Protein AF-A0A812VKZ0-F1 (afdb_monomer_lite)

Secondary structure (DSSP, 8-state):
--TTSSS---EEEEEE-SSEEEEEEEEEESSSHHHHHHHHHHHHHHHHH-S-SSHHHHHHHHHHHHHHHHHTT-S-EEEEEEEEEEPPSSS-------SS------EEEEEEEEE--

Organism: Symbiodinium pilosum (NCBI:txid2952)

Radius of gyration: 16.41 Å; chains: 1; bounding box: 49×23×42 Å

Structure (mmCIF, N/CA/C/O backbone):
data_AF-A0A812VKZ0-F1
#
_entry.id   AF-A0A812VKZ0-F1
#
loop_
_atom_site.group_PDB
_atom_site.id
_atom_site.type_symbol
_atom_site.label_atom_id
_atom_site.label_alt_id
_atom_site.label_comp_id
_atom_site.label_asym_id
_atom_site.label_entity_id
_atom_site.label_seq_id
_atom_site.pdbx_PDB_ins_code
_atom_site.Cartn_x
_atom_site.Cartn_y
_atom_site.Cartn_z
_atom_site.occupancy
_atom_site.B_iso_or_equiv
_atom_site.auth_seq_id
_atom_site.auth_comp_id
_atom_site.auth_asym_id
_atom_site.auth_atom_id
_atom_site.pdbx_PDB_model_num
ATOM 1 N N . MET A 1 1 ? -7.364 1.593 -15.208 1.00 87.31 1 MET A N 1
ATOM 2 C CA . MET A 1 1 ? -7.616 1.550 -16.670 1.00 87.31 1 MET A CA 1
ATOM 3 C C . MET A 1 1 ? -6.330 1.991 -17.337 1.00 87.31 1 MET A C 1
ATOM 5 O O . MET A 1 1 ? -5.811 3.009 -16.920 1.00 87.31 1 MET A O 1
ATOM 9 N N . GLN A 1 2 ? -5.836 1.266 -18.341 1.00 93.75 2 GLN A N 1
ATOM 10 C CA . GLN A 1 2 ? -4.491 1.484 -18.897 1.00 93.75 2 GLN A CA 1
ATOM 11 C C . GLN A 1 2 ? -4.353 2.718 -19.807 1.00 93.75 2 GLN A C 1
ATOM 13 O O . GLN A 1 2 ? -3.286 3.320 -19.908 1.00 93.75 2 GLN A O 1
ATOM 18 N N . GLY A 1 3 ? -5.428 3.116 -20.490 1.00 94.56 3 GLY A N 1
ATOM 19 C CA . GLY A 1 3 ? -5.370 4.228 -21.438 1.00 94.56 3 GLY A CA 1
ATOM 20 C C . GLY A 1 3 ? -4.420 3.949 -22.612 1.00 94.56 3 GLY A C 1
ATOM 21 O O . GLY A 1 3 ? -4.436 2.861 -23.176 1.00 94.56 3 GLY A O 1
ATOM 22 N N . HIS A 1 4 ? -3.617 4.948 -22.991 1.00 94.94 4 HIS A N 1
ATOM 23 C CA . HIS A 1 4 ? -2.739 4.907 -24.173 1.00 94.94 4 HIS A CA 1
ATOM 24 C C . HIS A 1 4 ? -1.333 4.346 -23.889 1.00 94.94 4 HIS A C 1
ATOM 26 O O . HIS A 1 4 ? -0.520 4.244 -24.807 1.00 94.94 4 HIS A O 1
ATOM 32 N N . ARG A 1 5 ? -1.009 4.034 -22.626 1.00 94.56 5 ARG A N 1
ATOM 33 C CA . ARG A 1 5 ? 0.302 3.484 -22.257 1.00 94.56 5 ARG A CA 1
ATOM 34 C C . ARG A 1 5 ? 0.410 2.021 -22.709 1.00 94.56 5 ARG A C 1
ATOM 36 O O . ARG A 1 5 ? -0.591 1.307 -22.679 1.00 94.56 5 ARG A O 1
ATOM 43 N N . PRO A 1 6 ? 1.604 1.541 -23.097 1.00 95.00 6 PRO A N 1
ATOM 44 C CA . PRO A 1 6 ? 1.795 0.149 -23.512 1.00 95.00 6 PRO A CA 1
ATOM 45 C C . PRO A 1 6 ? 1.641 -0.851 -22.355 1.00 95.00 6 PRO A C 1
ATOM 47 O O . PRO A 1 6 ? 1.333 -2.016 -22.600 1.00 95.00 6 PRO A O 1
ATOM 50 N N . THR A 1 7 ? 1.801 -0.395 -21.110 1.00 96.81 7 THR A N 1
ATOM 51 C CA . THR A 1 7 ? 1.667 -1.177 -19.874 1.00 96.81 7 THR A CA 1
ATOM 52 C C . THR A 1 7 ? 0.789 -0.439 -18.856 1.00 96.81 7 THR A C 1
ATOM 54 O O . THR A 1 7 ? 0.666 0.785 -18.907 1.00 96.81 7 THR A O 1
ATOM 57 N N . MET A 1 8 ? 0.140 -1.191 -17.961 1.00 97.00 8 MET A N 1
ATOM 58 C CA . MET A 1 8 ? -0.590 -0.671 -16.798 1.00 97.00 8 MET A CA 1
ATOM 59 C C . MET A 1 8 ? 0.324 -0.807 -15.578 1.00 97.00 8 MET A C 1
ATOM 61 O O . MET A 1 8 ? 0.508 -1.923 -15.097 1.00 97.00 8 MET A O 1
ATOM 65 N N . GLU A 1 9 ? 0.903 0.300 -15.118 1.00 97.44 9 GLU A N 1
ATOM 66 C CA . GLU A 1 9 ? 1.834 0.312 -13.978 1.00 97.44 9 GLU A CA 1
ATOM 67 C C . GLU A 1 9 ? 1.143 0.713 -12.666 1.00 97.44 9 GLU A C 1
ATOM 69 O O . GLU A 1 9 ? 1.680 0.435 -11.597 1.00 97.44 9 GLU A O 1
ATOM 74 N N . ASP A 1 10 ? -0.065 1.291 -12.707 1.00 97.50 10 ASP A N 1
ATOM 75 C CA . ASP A 1 10 ? -0.794 1.636 -11.487 1.00 97.50 10 ASP A CA 1
ATOM 76 C C . ASP A 1 10 ? -1.338 0.395 -10.761 1.00 97.50 10 ASP A C 1
ATOM 78 O O . ASP A 1 10 ? -1.857 -0.555 -11.360 1.00 97.50 10 ASP A O 1
ATOM 82 N N . ALA A 1 11 ? -1.340 0.478 -9.435 1.00 97.69 11 ALA A N 1
ATOM 83 C CA . ALA A 1 11 ? -2.005 -0.450 -8.536 1.00 97.69 11 ALA A CA 1
ATOM 84 C C . ALA A 1 11 ? -2.886 0.310 -7.534 1.00 97.69 11 ALA A C 1
ATOM 86 O O . ALA A 1 11 ? -2.792 1.527 -7.377 1.00 97.69 11 ALA A O 1
ATOM 87 N N . HIS A 1 12 ? -3.768 -0.404 -6.839 1.00 97.81 12 HIS A N 1
ATOM 88 C CA . HIS A 1 12 ? -4.597 0.188 -5.793 1.00 97.81 12 HIS A CA 1
ATOM 89 C C . HIS A 1 12 ? -4.826 -0.780 -4.637 1.00 97.81 12 HIS A C 1
ATOM 91 O O . HIS A 1 12 ? -4.718 -1.996 -4.794 1.00 97.81 12 HIS A O 1
ATOM 97 N N . VAL A 1 13 ? -5.179 -0.221 -3.482 1.00 97.25 13 VAL A N 1
ATOM 98 C CA . VAL A 1 13 ? -5.632 -0.954 -2.299 1.00 97.25 13 VAL A CA 1
ATOM 99 C C . VAL A 1 13 ? -7.022 -0.479 -1.936 1.00 97.25 13 VAL A C 1
ATOM 101 O O . VAL A 1 13 ? -7.272 0.720 -1.835 1.00 97.25 13 VAL A O 1
ATOM 104 N N . ILE A 1 14 ? -7.904 -1.446 -1.711 1.00 97.12 14 ILE A N 1
ATOM 105 C CA . ILE A 1 14 ? -9.188 -1.255 -1.048 1.00 97.12 14 ILE A CA 1
ATOM 106 C C . ILE A 1 14 ? -9.223 -2.287 0.073 1.00 97.12 14 ILE A C 1
ATOM 108 O O . ILE A 1 14 ? -9.409 -3.475 -0.182 1.00 97.12 14 ILE A O 1
ATOM 112 N N . HIS A 1 15 ? -8.998 -1.837 1.301 1.00 95.94 15 HIS A N 1
ATOM 113 C CA . HIS A 1 15 ? -9.115 -2.657 2.499 1.00 95.94 15 HIS A CA 1
ATOM 114 C C . HIS A 1 15 ? -10.259 -2.083 3.327 1.00 95.94 15 HIS A C 1
ATOM 116 O O . HIS A 1 15 ? -10.132 -0.986 3.859 1.00 95.94 15 HIS A O 1
ATOM 122 N N . ALA A 1 16 ? -11.400 -2.764 3.360 1.00 94.25 16 ALA A N 1
ATOM 123 C CA . ALA A 1 16 ? -12.618 -2.254 3.976 1.00 94.25 16 ALA A CA 1
ATOM 124 C C . ALA A 1 16 ? -13.130 -3.242 5.023 1.00 94.25 16 ALA A C 1
ATOM 126 O O . ALA A 1 16 ? -13.331 -4.415 4.720 1.00 94.25 16 ALA A O 1
ATOM 127 N N . GLU A 1 17 ? -13.366 -2.725 6.221 1.00 92.69 17 GLU A N 1
ATOM 128 C CA . GLU A 1 17 ? -13.922 -3.418 7.377 1.00 92.69 17 GLU A CA 1
ATOM 129 C C . GLU A 1 17 ? -15.214 -2.708 7.816 1.00 92.69 17 GLU A C 1
ATOM 131 O O . GLU A 1 17 ? -15.523 -1.602 7.365 1.00 92.69 17 GLU A O 1
ATOM 136 N N . ASP A 1 18 ? -15.975 -3.305 8.736 1.00 89.81 18 ASP A N 1
ATOM 137 C CA . ASP A 1 18 ? -17.277 -2.763 9.164 1.00 89.81 18 ASP A CA 1
ATOM 138 C C . ASP A 1 18 ? -17.201 -1.337 9.743 1.00 89.81 18 ASP A C 1
ATOM 140 O O . ASP A 1 18 ? -18.166 -0.574 9.678 1.00 89.81 18 ASP A O 1
ATOM 144 N N . THR A 1 19 ? -16.066 -0.975 10.349 1.00 89.31 19 THR A N 1
ATOM 145 C CA . THR A 1 19 ? -15.903 0.282 11.100 1.00 89.31 19 THR A CA 1
ATOM 146 C C . THR A 1 19 ? -14.853 1.225 10.525 1.00 89.31 19 THR A C 1
ATOM 148 O O . THR A 1 19 ? -14.717 2.345 11.023 1.00 89.31 19 THR A O 1
ATOM 151 N N . TRP A 1 20 ? -14.117 0.817 9.491 1.00 94.06 20 TRP A N 1
ATOM 152 C CA . TRP A 1 20 ? -13.072 1.631 8.875 1.00 94.06 20 TRP A CA 1
ATOM 153 C C . TRP A 1 20 ? -12.667 1.092 7.499 1.00 94.06 20 TRP A C 1
ATOM 155 O O . TRP A 1 20 ? -12.993 -0.032 7.130 1.00 94.06 20 TRP A O 1
ATOM 165 N N . GLY A 1 21 ? -11.915 1.882 6.741 1.00 94.00 21 GLY A N 1
ATOM 166 C CA . GLY A 1 21 ? -11.278 1.413 5.521 1.00 94.00 21 GLY A CA 1
ATOM 167 C C . GLY A 1 21 ? -10.005 2.174 5.180 1.00 94.00 21 GLY A C 1
ATOM 168 O O . GLY A 1 21 ? -9.830 3.328 5.565 1.00 94.00 21 GLY A O 1
ATOM 169 N N . PHE A 1 22 ? -9.130 1.516 4.430 1.00 95.50 22 PHE A N 1
ATOM 170 C CA . PHE A 1 22 ? -7.939 2.075 3.810 1.00 95.50 22 PHE A CA 1
ATOM 171 C C . PHE A 1 22 ? -8.092 2.033 2.291 1.00 95.50 22 PHE A C 1
ATOM 173 O O . PHE A 1 22 ? -8.349 0.975 1.707 1.00 95.50 22 PHE A O 1
ATOM 180 N N . PHE A 1 23 ? -7.877 3.176 1.646 1.00 95.50 23 PHE A N 1
ATOM 181 C CA . PHE A 1 23 ? -7.948 3.313 0.194 1.00 95.50 23 PHE A CA 1
ATOM 182 C C . PHE A 1 23 ? -6.662 3.950 -0.306 1.00 95.50 23 PHE A C 1
ATOM 184 O O . PHE A 1 23 ? -6.300 5.025 0.161 1.00 95.50 23 PHE A O 1
ATOM 191 N N . GLY A 1 24 ? -5.981 3.307 -1.250 1.00 94.75 24 GLY A N 1
ATOM 192 C CA . GLY A 1 24 ? -4.721 3.805 -1.796 1.00 94.75 24 GLY A CA 1
ATOM 193 C C . GLY A 1 24 ? -4.619 3.610 -3.297 1.00 94.75 24 GLY A C 1
ATOM 194 O O . GLY A 1 24 ? -5.066 2.588 -3.813 1.00 94.75 24 GLY A O 1
ATOM 195 N N . ILE A 1 25 ? -4.018 4.577 -3.982 1.00 95.81 25 ILE A N 1
ATOM 196 C CA . ILE A 1 25 ? -3.657 4.523 -5.401 1.00 95.81 25 ILE A CA 1
ATOM 197 C C . ILE A 1 25 ? -2.144 4.681 -5.503 1.00 95.81 25 ILE A C 1
ATOM 199 O O . ILE A 1 25 ? -1.575 5.556 -4.850 1.00 95.81 25 ILE A O 1
ATOM 203 N N . PHE A 1 26 ? -1.516 3.842 -6.321 1.00 97.12 26 PHE A N 1
ATOM 204 C CA . PHE A 1 26 ? -0.073 3.788 -6.509 1.00 97.12 26 PHE A CA 1
ATOM 205 C C . PHE A 1 26 ? 0.234 3.875 -8.000 1.00 97.12 26 PHE A C 1
ATOM 207 O O . PHE A 1 26 ? -0.195 2.996 -8.741 1.00 97.12 26 PHE A O 1
ATOM 214 N N . ASP A 1 27 ? 0.928 4.923 -8.436 1.00 96.38 27 ASP A N 1
ATOM 215 C CA . ASP A 1 27 ? 1.312 5.144 -9.838 1.00 96.38 27 ASP A CA 1
ATOM 216 C C . ASP A 1 27 ? 2.767 4.699 -10.019 1.00 96.38 27 ASP A C 1
ATOM 218 O O . ASP A 1 27 ? 3.688 5.370 -9.541 1.00 96.38 27 ASP A O 1
ATOM 222 N N . GLY A 1 28 ? 2.946 3.517 -10.613 1.00 96.19 28 GLY A N 1
ATOM 223 C CA . GLY A 1 28 ? 4.253 2.909 -10.846 1.00 96.19 28 GLY A CA 1
ATOM 224 C C . GLY A 1 28 ? 5.001 3.565 -12.006 1.00 96.19 28 GLY A C 1
ATOM 225 O O . GLY A 1 28 ? 4.395 4.019 -12.972 1.00 96.19 28 GLY A O 1
ATOM 226 N N . HIS A 1 29 ? 6.331 3.585 -11.934 1.00 94.88 29 HIS A N 1
ATOM 227 C CA . HIS A 1 29 ? 7.186 4.046 -13.024 1.00 94.88 29 HIS A CA 1
ATOM 228 C C . HIS A 1 29 ? 8.466 3.213 -13.142 1.00 94.88 29 HIS A C 1
ATOM 230 O O . HIS A 1 29 ? 9.158 2.932 -12.161 1.00 94.88 29 HIS A O 1
ATOM 236 N N . GLY A 1 30 ? 8.832 2.865 -14.377 1.00 94.25 30 GLY A N 1
ATOM 237 C CA . GLY A 1 30 ? 9.960 1.962 -14.632 1.00 94.25 30 GLY A CA 1
ATOM 238 C C . GLY A 1 30 ? 9.610 0.487 -14.406 1.00 94.25 30 GLY A C 1
ATOM 239 O O . GLY A 1 30 ? 10.515 -0.323 -14.216 1.00 94.25 30 GLY A O 1
ATOM 240 N N . GLY A 1 31 ? 8.314 0.156 -14.448 1.00 95.06 31 GLY A N 1
ATOM 241 C CA . GLY A 1 31 ? 7.748 -1.162 -14.183 1.00 95.06 31 GLY A CA 1
ATOM 242 C C . GLY A 1 31 ? 6.583 -1.130 -13.180 1.00 95.06 31 GLY A C 1
ATOM 243 O O . GLY A 1 31 ? 6.366 -0.141 -12.483 1.00 95.06 31 GLY A O 1
ATOM 244 N N . ASP A 1 32 ? 5.817 -2.224 -13.106 1.00 96.56 32 ASP A N 1
ATOM 245 C CA . ASP A 1 32 ? 4.672 -2.398 -12.192 1.00 96.56 32 ASP A CA 1
ATOM 246 C C . ASP A 1 32 ? 5.054 -3.086 -10.866 1.00 96.56 32 ASP A C 1
ATOM 248 O O . ASP A 1 32 ? 4.201 -3.334 -10.014 1.00 96.56 32 ASP A O 1
ATOM 252 N N . GLN A 1 33 ? 6.329 -3.439 -10.682 1.00 96.69 33 GLN A N 1
ATOM 253 C CA . GLN A 1 33 ? 6.783 -4.262 -9.563 1.00 96.69 33 GLN A CA 1
ATOM 254 C C . GLN A 1 33 ? 6.607 -3.532 -8.229 1.00 96.69 33 GLN A C 1
ATOM 256 O O . GLN A 1 33 ? 6.018 -4.094 -7.306 1.00 96.69 33 GLN A O 1
ATOM 261 N N . CYS A 1 34 ? 7.042 -2.270 -8.149 1.00 95.88 34 CYS A N 1
ATOM 262 C CA . CYS A 1 34 ? 6.961 -1.472 -6.926 1.00 95.88 34 CYS A CA 1
ATOM 263 C C . CYS A 1 34 ? 5.503 -1.188 -6.517 1.00 95.88 34 CYS A C 1
ATOM 265 O O . CYS A 1 34 ? 5.096 -1.520 -5.402 1.00 95.88 34 CYS A O 1
ATOM 267 N N . SER A 1 35 ? 4.669 -0.677 -7.430 1.00 96.81 35 SER A N 1
ATOM 268 C CA . SER A 1 35 ? 3.255 -0.373 -7.150 1.00 96.81 35 SER A CA 1
ATOM 269 C C . SER A 1 35 ? 2.463 -1.626 -6.731 1.00 96.81 35 SER A C 1
ATOM 271 O O . SER A 1 35 ? 1.671 -1.598 -5.778 1.00 96.81 35 SER A O 1
ATOM 273 N N . ARG A 1 36 ? 2.711 -2.775 -7.375 1.00 97.50 36 ARG A N 1
ATOM 274 C CA . ARG A 1 36 ? 2.090 -4.062 -7.012 1.00 97.50 36 ARG A CA 1
ATOM 275 C C . ARG A 1 36 ? 2.612 -4.623 -5.699 1.00 97.50 36 ARG A C 1
ATOM 277 O O . ARG A 1 36 ? 1.835 -5.211 -4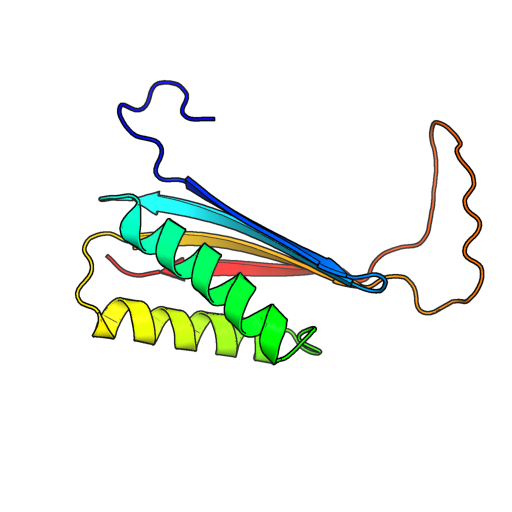.947 1.00 97.50 36 ARG A O 1
ATOM 284 N N . PHE A 1 37 ? 3.901 -4.455 -5.416 1.00 96.81 37 PHE A N 1
ATOM 285 C CA . PHE A 1 37 ? 4.488 -4.862 -4.147 1.00 96.81 37 PHE A CA 1
ATOM 286 C C . PHE A 1 37 ? 3.871 -4.072 -2.993 1.00 96.81 37 PHE A C 1
ATOM 288 O O . PHE A 1 37 ? 3.326 -4.675 -2.068 1.00 96.81 37 PHE A O 1
ATOM 295 N N . ILE A 1 38 ? 3.878 -2.739 -3.080 1.00 96.81 38 ILE A N 1
ATOM 296 C CA . ILE A 1 38 ? 3.357 -1.857 -2.032 1.00 96.81 38 ILE A CA 1
ATOM 297 C C . ILE A 1 38 ? 1.870 -2.106 -1.793 1.00 96.81 38 ILE A C 1
ATOM 299 O O . ILE A 1 38 ? 1.468 -2.330 -0.651 1.00 96.81 38 ILE A O 1
ATOM 303 N N . SER A 1 39 ? 1.057 -2.160 -2.852 1.00 97.25 39 SER A N 1
ATOM 304 C CA . SER A 1 39 ? -0.382 -2.413 -2.703 1.00 97.25 39 SER A CA 1
ATOM 305 C C . SER A 1 39 ? -0.672 -3.751 -2.010 1.00 97.25 39 SER A C 1
ATOM 307 O O . SER A 1 39 ? -1.450 -3.812 -1.053 1.00 97.25 39 SER A O 1
ATOM 309 N N . LYS A 1 40 ? 0.009 -4.827 -2.418 1.00 97.81 40 LYS A N 1
ATOM 310 C CA . LYS A 1 40 ? -0.136 -6.139 -1.781 1.00 97.81 40 LYS A CA 1
ATOM 311 C C . LYS A 1 40 ? 0.308 -6.115 -0.316 1.00 97.81 40 LYS A C 1
ATOM 313 O O . LYS A 1 40 ? -0.429 -6.588 0.548 1.00 97.81 40 LYS A O 1
ATOM 318 N N . ARG A 1 41 ? 1.492 -5.567 -0.026 1.00 97.56 41 ARG A N 1
ATOM 319 C CA . ARG A 1 41 ? 2.053 -5.553 1.331 1.00 97.56 41 ARG A CA 1
ATOM 320 C C . ARG A 1 41 ? 1.216 -4.713 2.286 1.00 97.56 41 ARG A C 1
ATOM 322 O O . ARG 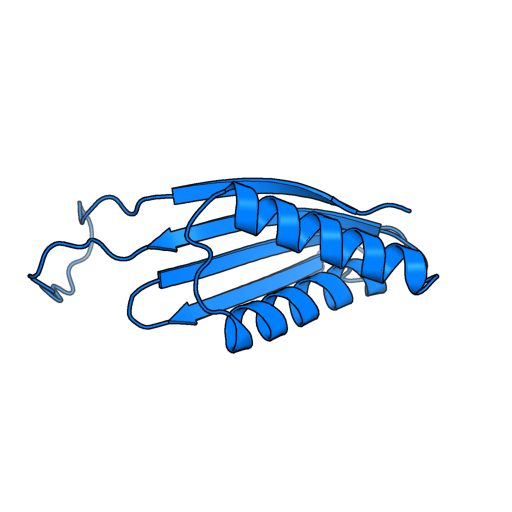A 1 41 ? 0.958 -5.180 3.387 1.00 97.56 41 ARG A O 1
ATOM 329 N N . ILE A 1 42 ? 0.712 -3.550 1.869 1.00 97.00 42 ILE A N 1
ATOM 330 C CA . ILE A 1 42 ? -0.214 -2.753 2.690 1.00 97.00 42 ILE A CA 1
ATOM 331 C C . ILE A 1 42 ? -1.433 -3.590 3.078 1.00 97.00 42 ILE A C 1
ATOM 333 O O . ILE A 1 42 ? -1.741 -3.694 4.261 1.00 97.00 42 ILE A O 1
ATOM 337 N N . SER A 1 43 ? -2.092 -4.244 2.115 1.00 97.00 43 SER A N 1
ATOM 338 C CA . SER A 1 43 ? -3.272 -5.065 2.415 1.00 97.00 43 SER A CA 1
ATOM 339 C C . SER A 1 43 ? -2.963 -6.212 3.386 1.00 97.00 43 SER A C 1
ATOM 341 O O . SER A 1 43 ? -3.785 -6.526 4.245 1.00 97.00 43 SER A O 1
ATOM 343 N N . GLU A 1 44 ? -1.798 -6.850 3.259 1.00 97.94 44 GLU A N 1
ATOM 344 C CA . GLU A 1 44 ? -1.362 -7.917 4.167 1.00 97.94 44 GLU A CA 1
ATOM 345 C C . GLU A 1 44 ? -1.050 -7.404 5.575 1.00 97.94 44 GLU A C 1
ATOM 347 O O . GLU A 1 44 ? -1.343 -8.092 6.550 1.00 97.94 44 GLU A O 1
ATOM 352 N N . GLU A 1 45 ? -0.423 -6.235 5.698 1.00 97.44 45 GLU A N 1
ATOM 353 C CA . GLU A 1 45 ? -0.095 -5.648 6.997 1.00 97.44 45 GLU A CA 1
ATOM 354 C C . GLU A 1 45 ? -1.358 -5.187 7.720 1.00 97.44 45 GLU A C 1
ATOM 356 O O . GLU A 1 45 ? -1.555 -5.565 8.871 1.00 97.44 45 GLU A O 1
ATOM 361 N N . LEU A 1 46 ? -2.261 -4.491 7.025 1.00 96.06 46 LEU A N 1
ATOM 362 C CA . LEU A 1 46 ? -3.553 -4.075 7.574 1.00 96.06 46 LEU A CA 1
ATOM 363 C C . LEU A 1 46 ? -4.398 -5.270 8.035 1.00 96.06 46 LEU A C 1
ATOM 365 O O . LEU A 1 46 ? -4.977 -5.223 9.116 1.00 96.06 46 LEU A O 1
ATOM 369 N N . GLY A 1 47 ? -4.386 -6.384 7.294 1.00 96.06 47 GLY A N 1
ATOM 370 C CA . GLY A 1 47 ? -5.064 -7.615 7.715 1.00 96.06 47 GLY A CA 1
ATOM 371 C C . GLY A 1 47 ? -4.482 -8.267 8.979 1.00 96.06 47 GLY A C 1
ATOM 372 O O . GLY A 1 47 ? -5.160 -9.068 9.617 1.00 96.06 47 GLY A O 1
ATOM 373 N N . LYS A 1 48 ? -3.238 -7.943 9.360 1.00 96.69 48 LYS A N 1
ATOM 374 C CA . LYS A 1 48 ? -2.592 -8.448 10.587 1.00 96.69 48 LYS A CA 1
ATOM 375 C C . LYS A 1 48 ? -2.719 -7.475 11.752 1.00 96.69 48 LYS A C 1
ATOM 377 O O . LYS A 1 48 ? -2.903 -7.907 12.886 1.00 96.69 48 LYS A O 1
ATOM 382 N N . THR A 1 49 ? -2.535 -6.184 11.489 1.00 94.88 49 THR A N 1
ATOM 383 C CA . THR A 1 49 ? -2.427 -5.151 12.528 1.00 94.88 49 THR A CA 1
ATOM 384 C C . THR A 1 49 ? -3.731 -4.404 12.767 1.00 94.88 49 THR A C 1
ATOM 386 O O . THR A 1 49 ? -3.869 -3.772 13.808 1.00 94.88 49 THR A O 1
ATOM 389 N N . GLY A 1 50 ? -4.679 -4.474 11.832 1.00 94.44 50 GLY A N 1
ATOM 390 C CA . GLY A 1 50 ? -5.893 -3.668 11.848 1.00 94.44 50 GLY A CA 1
ATOM 391 C C . GLY A 1 50 ? -5.643 -2.215 11.442 1.00 94.44 50 GLY A C 1
ATOM 392 O O . GLY A 1 50 ? -4.649 -1.891 10.782 1.00 94.44 50 GLY A O 1
ATOM 393 N N . MET A 1 51 ? -6.577 -1.348 11.837 1.00 93.69 51 MET A N 1
ATOM 394 C CA . MET A 1 51 ? -6.564 0.079 11.519 1.00 93.69 51 MET A CA 1
ATOM 395 C C . MET A 1 51 ? -5.364 0.789 12.167 1.00 93.69 51 MET A C 1
ATOM 397 O O . MET A 1 51 ? -5.158 0.635 13.370 1.00 93.69 51 MET A O 1
ATOM 401 N N . PRO A 1 52 ? -4.612 1.619 11.425 1.00 90.06 52 PRO A N 1
ATOM 402 C CA . PRO A 1 5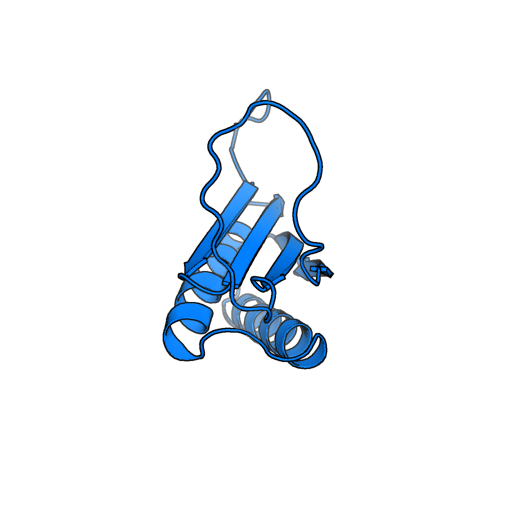2 ? -3.691 2.579 12.023 1.00 90.06 52 PRO A CA 1
ATOM 403 C C . PRO A 1 52 ? -4.468 3.646 12.810 1.00 90.06 52 PRO A C 1
ATOM 405 O O . PRO A 1 52 ? -5.360 4.294 12.268 1.00 90.06 52 PRO A O 1
ATOM 408 N N . ASP A 1 53 ? -4.107 3.864 14.071 1.00 86.50 53 ASP A N 1
ATOM 409 C CA . ASP A 1 53 ? -4.745 4.839 14.964 1.00 86.50 53 ASP A CA 1
ATOM 410 C C . ASP A 1 53 ? -4.223 6.270 14.762 1.00 86.50 53 ASP A C 1
ATOM 412 O O . ASP A 1 53 ? -4.843 7.235 15.209 1.00 86.50 53 ASP A O 1
ATOM 416 N N . THR A 1 54 ? -3.046 6.422 14.147 1.00 86.25 54 THR A N 1
ATOM 417 C CA . THR A 1 54 ? -2.368 7.717 13.991 1.00 86.25 54 THR A CA 1
ATOM 418 C C . THR A 1 54 ? -1.680 7.847 12.639 1.00 86.25 54 THR A C 1
ATOM 420 O O . THR A 1 54 ? -1.140 6.872 12.114 1.00 86.25 54 THR A O 1
ATOM 423 N N . ASP A 1 55 ? -1.565 9.079 12.143 1.00 85.19 55 ASP A N 1
ATOM 424 C CA . ASP A 1 55 ? -0.795 9.402 10.933 1.00 85.19 55 ASP A CA 1
ATOM 425 C C . ASP A 1 55 ? 0.648 8.896 11.020 1.00 85.19 55 ASP A C 1
ATOM 427 O O . ASP A 1 55 ? 1.217 8.442 10.033 1.00 85.19 55 ASP A O 1
ATOM 431 N N . LYS A 1 56 ? 1.243 8.905 12.221 1.00 86.50 56 LYS A N 1
ATOM 432 C CA . LYS A 1 56 ? 2.594 8.377 12.432 1.00 86.50 56 LYS A CA 1
ATOM 433 C C . LYS A 1 56 ? 2.675 6.884 12.110 1.00 86.50 56 LYS A C 1
ATOM 435 O O . LYS A 1 56 ? 3.638 6.473 11.479 1.00 86.50 56 LYS A O 1
ATOM 440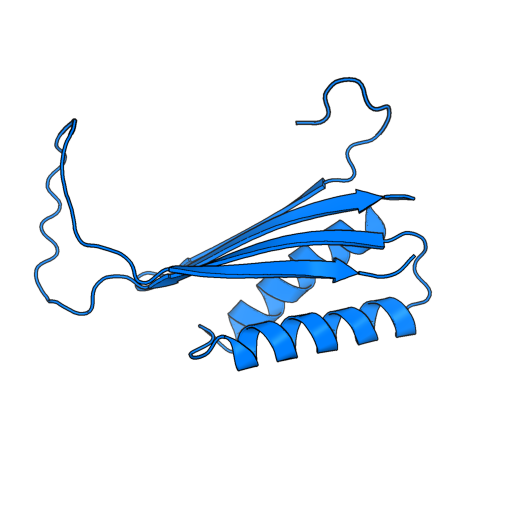 N N . GLN A 1 57 ? 1.695 6.077 12.516 1.00 88.19 57 GLN A N 1
ATOM 441 C CA . GLN A 1 57 ? 1.690 4.645 12.198 1.00 88.19 57 GLN A CA 1
ATOM 442 C C . GLN A 1 57 ? 1.548 4.398 10.695 1.00 88.19 57 GLN A C 1
ATOM 444 O O . GLN A 1 57 ? 2.144 3.454 10.180 1.00 88.19 57 GLN A O 1
ATOM 449 N N . VAL A 1 58 ? 0.812 5.259 9.989 1.00 89.56 58 VAL A N 1
ATOM 450 C CA . VAL A 1 58 ? 0.715 5.192 8.529 1.00 89.56 58 VAL A CA 1
ATOM 451 C C . VAL A 1 58 ? 2.055 5.560 7.878 1.00 89.56 58 VAL A C 1
ATOM 453 O O . VAL A 1 58 ? 2.544 4.807 7.036 1.00 89.56 58 VAL A O 1
ATOM 456 N N . THR A 1 59 ? 2.716 6.629 8.343 1.00 87.50 59 THR A N 1
ATOM 457 C CA . THR A 1 59 ? 4.083 6.987 7.919 1.00 87.50 59 THR A CA 1
ATOM 458 C C . THR A 1 59 ? 5.070 5.852 8.178 1.00 87.50 59 THR A C 1
ATOM 460 O O . THR A 1 59 ? 5.847 5.492 7.302 1.00 87.50 59 THR A O 1
ATOM 463 N N . ASP A 1 60 ? 5.054 5.280 9.383 1.00 92.12 60 ASP A N 1
ATOM 464 C CA . ASP A 1 60 ? 5.979 4.221 9.786 1.00 92.12 60 ASP A CA 1
ATOM 465 C C . ASP A 1 60 ? 5.770 2.958 8.934 1.00 92.12 60 ASP A C 1
ATOM 467 O O . ASP A 1 60 ? 6.743 2.307 8.549 1.00 92.12 60 ASP A O 1
ATOM 471 N N . LEU A 1 61 ? 4.515 2.619 8.608 1.00 93.44 61 LEU A N 1
ATOM 472 C CA . LEU A 1 61 ? 4.190 1.546 7.668 1.00 93.44 61 LEU A CA 1
ATOM 473 C C . LEU A 1 61 ? 4.788 1.840 6.290 1.00 93.44 61 LEU A C 1
ATOM 475 O O . LEU A 1 61 ? 5.493 0.990 5.749 1.00 93.44 61 LEU A O 1
ATOM 479 N N . ALA A 1 62 ? 4.553 3.033 5.746 1.00 92.00 62 ALA A N 1
ATOM 480 C CA . ALA A 1 62 ? 5.037 3.403 4.423 1.00 92.00 62 ALA A CA 1
ATOM 481 C C . ALA A 1 62 ? 6.578 3.404 4.348 1.00 92.00 62 ALA A C 1
ATOM 483 O O . ALA A 1 62 ? 7.137 2.748 3.473 1.00 92.00 62 ALA A O 1
ATOM 484 N N . CYS A 1 63 ? 7.268 4.003 5.327 1.00 92.81 63 CYS A N 1
ATOM 485 C CA . CYS A 1 63 ? 8.734 3.984 5.445 1.00 92.81 63 CYS A CA 1
ATOM 486 C C . CYS A 1 63 ? 9.310 2.571 5.609 1.00 92.81 63 CYS A C 1
ATOM 488 O O . CYS A 1 63 ? 10.397 2.267 5.119 1.00 92.81 63 CYS A O 1
ATOM 490 N N . ARG A 1 64 ? 8.612 1.680 6.321 1.00 96.88 64 ARG A N 1
ATOM 491 C CA . ARG A 1 64 ? 9.054 0.289 6.452 1.00 96.88 64 ARG A CA 1
ATOM 492 C C . ARG A 1 64 ? 8.930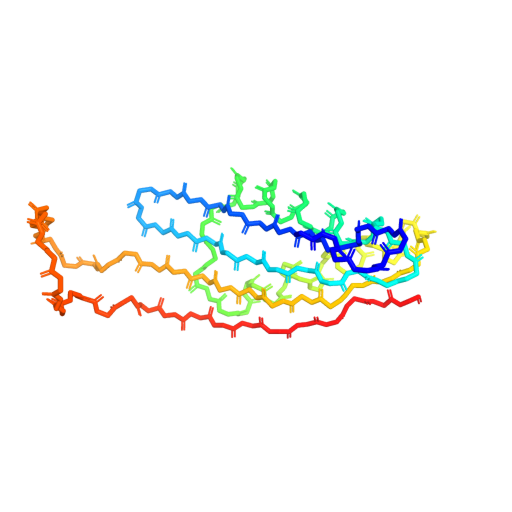 -0.461 5.131 1.00 96.88 64 ARG A C 1
ATOM 494 O O . ARG A 1 64 ? 9.860 -1.171 4.764 1.00 96.88 64 ARG A O 1
ATOM 501 N N . LEU A 1 65 ? 7.812 -0.303 4.424 1.00 95.38 65 LEU A N 1
ATOM 502 C CA . LEU A 1 65 ? 7.629 -0.921 3.110 1.00 95.38 65 LEU A CA 1
ATOM 503 C C . LEU A 1 65 ? 8.588 -0.338 2.069 1.00 95.38 65 LEU A C 1
ATOM 505 O O . LEU A 1 65 ? 9.069 -1.075 1.217 1.00 95.38 65 LEU A O 1
ATOM 509 N N . ASP A 1 66 ? 8.916 0.947 2.182 1.00 93.88 66 ASP A N 1
ATOM 510 C CA . ASP A 1 66 ? 9.965 1.597 1.396 1.00 93.88 66 ASP A CA 1
ATOM 511 C C . ASP A 1 66 ? 11.317 0.907 1.553 1.00 93.88 66 ASP A C 1
ATOM 513 O O . ASP A 1 66 ? 11.950 0.492 0.580 1.00 93.88 66 ASP A O 1
ATOM 517 N N . LYS A 1 67 ? 11.698 0.652 2.804 1.00 95.31 67 LYS A N 1
ATOM 518 C CA . LYS A 1 67 ? 12.887 -0.133 3.107 1.00 95.31 67 LYS A CA 1
ATOM 519 C C . LYS A 1 67 ? 12.810 -1.566 2.563 1.00 95.31 67 LYS A C 1
ATOM 521 O O . LYS A 1 67 ? 13.811 -2.055 2.051 1.00 95.31 67 LYS A O 1
ATOM 526 N N . GLU A 1 68 ? 11.654 -2.231 2.640 1.00 95.69 68 GLU A N 1
ATOM 527 C CA . GLU A 1 68 ? 11.468 -3.571 2.052 1.00 95.69 68 GLU A CA 1
ATOM 528 C C . GLU A 1 68 ? 11.668 -3.558 0.521 1.00 95.69 68 GLU A C 1
ATOM 530 O O . GLU A 1 68 ? 12.293 -4.475 -0.014 1.00 95.69 68 GLU A O 1
ATOM 535 N N . VAL A 1 69 ? 11.192 -2.520 -0.181 1.00 93.44 69 VAL A N 1
ATOM 536 C CA . VAL A 1 69 ? 11.415 -2.348 -1.629 1.00 93.44 69 VAL A CA 1
ATOM 537 C C . VAL A 1 69 ? 12.900 -2.154 -1.925 1.00 93.44 69 VAL A C 1
ATOM 539 O O . VAL A 1 69 ? 13.446 -2.896 -2.744 1.00 93.44 69 VAL A O 1
ATOM 542 N N . LEU A 1 70 ? 13.567 -1.237 -1.218 1.00 92.38 70 LEU A N 1
ATOM 543 C CA . LEU A 1 70 ? 15.006 -0.987 -1.364 1.00 92.38 70 LEU A CA 1
ATOM 544 C C . LEU A 1 70 ? 15.839 -2.253 -1.132 1.00 92.38 70 LEU A C 1
ATOM 546 O O . LEU A 1 70 ? 16.717 -2.577 -1.928 1.00 92.38 70 LEU A O 1
ATOM 550 N N . ASP A 1 71 ? 15.531 -3.005 -0.075 1.00 95.19 71 ASP A N 1
ATOM 551 C CA . ASP A 1 71 ? 16.250 -4.231 0.278 1.00 95.19 71 ASP A CA 1
ATOM 552 C C . ASP A 1 71 ? 15.983 -5.372 -0.738 1.00 95.19 71 ASP A C 1
ATOM 554 O O . ASP A 1 71 ? 16.758 -6.328 -0.823 1.00 95.19 71 ASP A O 1
ATOM 558 N N . SER A 1 72 ? 14.912 -5.283 -1.540 1.00 90.12 72 SER A N 1
ATOM 559 C CA . SER A 1 72 ? 14.551 -6.287 -2.551 1.00 90.12 72 SER A CA 1
ATOM 560 C C . SER A 1 72 ? 15.275 -6.142 -3.898 1.00 90.12 72 SER A C 1
ATOM 562 O O . SER A 1 72 ? 15.197 -7.064 -4.713 1.00 90.12 72 SER A O 1
ATOM 564 N N . ASN A 1 73 ? 15.970 -5.020 -4.147 1.00 87.75 73 ASN A N 1
ATOM 565 C CA . ASN A 1 73 ? 16.579 -4.675 -5.444 1.00 87.75 73 ASN A CA 1
ATOM 566 C C . ASN A 1 73 ? 15.612 -4.806 -6.643 1.00 87.75 73 ASN A C 1
ATOM 568 O O . ASN A 1 73 ? 16.030 -5.123 -7.762 1.00 87.75 73 ASN A O 1
ATOM 572 N N . GLN A 1 74 ? 14.310 -4.605 -6.426 1.00 83.38 74 GLN A N 1
ATOM 573 C CA . GLN A 1 74 ? 13.350 -4.540 -7.525 1.00 83.38 74 GLN A CA 1
ATOM 574 C C . GLN A 1 74 ? 13.558 -3.244 -8.322 1.00 83.38 74 GLN A C 1
ATOM 576 O O . GLN A 1 74 ? 13.827 -2.208 -7.721 1.00 83.38 74 GLN A O 1
ATOM 581 N N . PRO A 1 75 ? 13.462 -3.288 -9.662 1.00 87.56 75 PRO A N 1
ATOM 582 C CA . PRO A 1 75 ? 13.610 -2.097 -10.484 1.00 87.56 75 PRO A CA 1
ATOM 583 C C . PRO A 1 75 ? 12.360 -1.212 -10.421 1.00 87.56 75 PRO A C 1
ATOM 585 O O . PRO A 1 75 ? 11.243 -1.712 -10.259 1.00 87.56 75 PRO A O 1
ATOM 588 N N . GLY A 1 76 ? 12.558 0.083 -10.666 1.00 92.69 76 GLY A N 1
ATOM 589 C CA . GLY A 1 76 ? 11.474 1.055 -10.767 1.00 92.69 76 GLY A CA 1
ATOM 590 C C . GLY A 1 76 ? 10.991 1.544 -9.406 1.00 92.69 76 GLY A C 1
ATOM 591 O O . GLY A 1 76 ? 11.487 1.136 -8.363 1.00 92.69 76 GLY A O 1
ATOM 592 N N . GLY A 1 77 ? 9.996 2.423 -9.433 1.00 94.19 77 GLY A N 1
ATOM 593 C CA . GLY A 1 77 ? 9.421 3.024 -8.237 1.00 94.19 77 GLY A CA 1
ATOM 594 C C . GLY A 1 77 ? 7.927 3.255 -8.389 1.00 94.19 77 GLY A C 1
ATOM 595 O O . GLY A 1 77 ? 7.307 2.800 -9.353 1.00 94.19 77 GLY A O 1
ATOM 596 N N . SER A 1 78 ? 7.333 3.925 -7.410 1.00 96.38 78 SER A N 1
ATOM 597 C CA . SER A 1 78 ? 5.910 4.245 -7.427 1.00 96.38 78 SER A CA 1
ATOM 598 C C . SER A 1 78 ? 5.644 5.493 -6.605 1.00 96.38 78 SER A C 1
ATOM 600 O O . SER A 1 78 ? 6.140 5.621 -5.488 1.00 96.38 78 SER A O 1
ATOM 602 N N . THR A 1 79 ? 4.774 6.373 -7.086 1.00 94.38 79 THR A N 1
ATOM 603 C CA . THR A 1 79 ? 4.108 7.317 -6.179 1.00 94.38 79 THR A CA 1
ATOM 604 C C . THR A 1 79 ? 2.967 6.598 -5.462 1.00 94.38 79 THR A C 1
ATOM 606 O O . THR A 1 79 ? 2.506 5.545 -5.913 1.00 94.38 79 THR A O 1
ATOM 609 N N . GLY A 1 80 ? 2.505 7.140 -4.339 1.00 93.56 80 GLY A N 1
ATOM 610 C CA . GLY A 1 80 ? 1.332 6.640 -3.638 1.00 93.56 80 GLY A CA 1
ATOM 611 C C . GLY A 1 80 ? 0.558 7.755 -2.952 1.00 93.56 80 GLY A C 1
ATOM 612 O O . GLY A 1 80 ? 1.135 8.638 -2.322 1.00 93.56 80 GLY A O 1
ATOM 613 N N . THR A 1 81 ? -0.766 7.705 -3.061 1.00 92.62 81 THR A N 1
ATOM 614 C CA . THR A 1 81 ? -1.693 8.540 -2.288 1.00 92.62 81 THR A CA 1
ATOM 615 C C . THR A 1 81 ? -2.733 7.643 -1.649 1.00 92.62 81 THR A C 1
ATOM 617 O O . THR A 1 81 ? -3.341 6.815 -2.331 1.00 92.62 81 THR A O 1
ATOM 620 N N . PHE A 1 82 ? -2.946 7.797 -0.348 1.00 92.50 82 PHE A N 1
ATOM 621 C CA . PHE A 1 82 ? -3.868 6.950 0.393 1.00 92.50 82 PHE A CA 1
ATOM 622 C C . PHE A 1 82 ? -4.555 7.685 1.539 1.00 92.50 82 PHE A C 1
ATOM 624 O O . PHE A 1 82 ? -4.136 8.758 1.976 1.00 92.50 82 PHE A O 1
ATOM 631 N N . VAL A 1 83 ? -5.646 7.084 2.005 1.00 90.69 83 VAL A N 1
ATOM 632 C CA . VAL A 1 83 ? -6.497 7.609 3.065 1.00 90.69 83 VAL A CA 1
ATOM 633 C C . VAL A 1 83 ? -6.965 6.491 3.987 1.00 90.69 83 VAL A C 1
ATOM 635 O O . VAL A 1 83 ? -7.325 5.404 3.525 1.00 90.69 83 VAL A O 1
ATOM 638 N N . VAL A 1 84 ? -6.997 6.785 5.287 1.00 92.12 84 VAL A N 1
ATOM 639 C CA . VAL A 1 84 ? -7.721 5.989 6.286 1.00 92.12 84 VAL A CA 1
ATOM 640 C C . VAL A 1 84 ? -9.032 6.700 6.597 1.00 92.12 84 VAL A C 1
ATOM 642 O O . VAL A 1 84 ? -9.050 7.901 6.869 1.00 92.12 84 VAL A O 1
ATOM 645 N N . VAL A 1 85 ? -10.130 5.955 6.529 1.00 89.88 85 VAL A N 1
ATOM 646 C CA . VAL A 1 85 ? -11.493 6.441 6.744 1.00 89.88 85 VAL A CA 1
ATOM 647 C C . VAL A 1 85 ? -12.083 5.672 7.914 1.00 89.88 85 VAL A C 1
ATOM 649 O O . VAL A 1 85 ? -12.207 4.454 7.831 1.00 89.88 85 VAL A O 1
ATOM 652 N N . GLN A 1 86 ? -12.481 6.358 8.985 1.00 87.56 86 GLN A N 1
ATOM 653 C CA . GLN A 1 86 ? -13.180 5.726 10.106 1.00 87.56 86 GLN A CA 1
ATOM 654 C C . GLN A 1 86 ? -14.687 5.993 10.031 1.00 87.56 86 GLN A C 1
ATOM 656 O O . GLN A 1 86 ? -15.125 7.111 9.745 1.00 87.56 86 GLN A O 1
ATOM 661 N N . ALA A 1 87 ? -15.494 4.971 10.321 1.00 85.00 87 ALA A N 1
ATOM 662 C CA . ALA A 1 87 ? -16.922 5.150 10.520 1.00 85.00 87 ALA A CA 1
ATOM 663 C C . ALA A 1 87 ? -17.177 6.056 11.746 1.00 85.00 87 ALA A C 1
ATOM 665 O O . ALA A 1 87 ? -16.455 5.978 12.744 1.00 85.00 87 ALA A O 1
ATOM 666 N N . PRO A 1 88 ? -18.216 6.905 11.716 1.00 78.06 88 PRO A N 1
ATOM 667 C CA . PRO A 1 88 ? -18.555 7.767 12.842 1.00 78.06 88 PRO A CA 1
ATOM 668 C C . PRO A 1 88 ? -18.782 6.958 14.126 1.00 78.06 88 PRO A C 1
ATOM 670 O O . PRO A 1 88 ? -19.529 5.983 14.135 1.00 78.06 88 PRO A O 1
ATOM 673 N N . LYS A 1 89 ? -18.194 7.409 15.241 1.00 68.19 89 LYS A N 1
ATOM 674 C CA . LYS A 1 89 ? -18.315 6.761 16.565 1.00 68.19 89 LYS A CA 1
ATOM 675 C C . LYS A 1 89 ? -19.727 6.844 17.171 1.00 68.19 89 LYS A C 1
ATOM 677 O O . LYS A 1 89 ? -19.992 6.216 18.193 1.00 68.19 89 LYS A O 1
ATOM 682 N N . THR A 1 90 ? -20.640 7.621 16.584 1.00 61.06 90 THR A N 1
ATOM 683 C CA . THR A 1 90 ? -22.004 7.797 17.091 1.00 61.06 90 THR A CA 1
ATOM 684 C C . THR A 1 90 ? -22.959 6.727 16.564 1.00 61.06 90 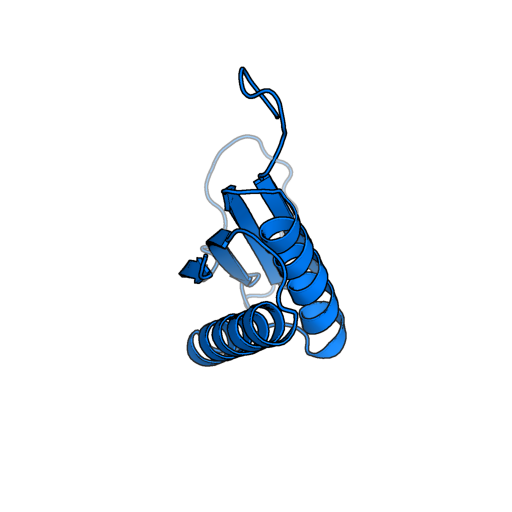THR A C 1
ATOM 686 O O . THR A 1 90 ? -23.255 6.619 15.375 1.00 61.06 90 THR A O 1
ATOM 689 N N . THR A 1 91 ? -23.498 5.953 17.504 1.00 55.44 91 THR A N 1
ATOM 690 C CA . THR A 1 91 ? -24.561 4.965 17.324 1.00 55.44 91 THR A CA 1
ATOM 691 C C . THR A 1 91 ? -25.858 5.619 16.863 1.00 55.44 91 THR A C 1
ATOM 693 O O . THR A 1 91 ? -26.694 6.052 17.651 1.00 55.44 91 THR A O 1
ATOM 696 N N . SER A 1 92 ? -26.061 5.634 15.553 1.00 42.44 92 SER A N 1
ATOM 697 C CA . SER A 1 92 ? -27.351 5.332 14.931 1.00 42.44 92 SER A CA 1
ATOM 698 C C . SER A 1 92 ? -27.077 5.002 13.468 1.00 42.44 92 SER A C 1
ATOM 700 O O . SER A 1 92 ? -27.053 5.923 12.646 1.00 42.44 92 SER A O 1
ATOM 702 N N . PRO A 1 93 ? -26.847 3.723 13.108 1.00 42.75 93 PRO A N 1
ATOM 703 C CA . PRO A 1 93 ? -26.783 3.333 11.711 1.00 42.75 93 PRO A CA 1
ATOM 704 C C . PRO A 1 93 ? -28.193 3.488 11.152 1.00 42.75 93 PRO A C 1
ATOM 706 O O . PRO A 1 93 ? -29.014 2.575 11.168 1.00 42.75 93 PRO A O 1
ATOM 709 N N . THR A 1 94 ? -28.515 4.692 10.696 1.00 35.53 94 THR A N 1
ATOM 710 C CA . THR A 1 94 ? -29.716 4.886 9.909 1.00 35.53 94 THR A CA 1
ATOM 711 C C . THR A 1 94 ? -29.322 4.496 8.496 1.00 35.53 94 THR A C 1
ATOM 713 O O . THR A 1 94 ? -28.830 5.327 7.737 1.00 35.53 94 THR A O 1
ATOM 716 N N . ILE A 1 95 ? -29.506 3.222 8.138 1.00 40.50 95 ILE A N 1
ATOM 717 C CA . ILE A 1 95 ? -29.511 2.832 6.727 1.00 40.50 95 ILE A CA 1
ATOM 718 C C . ILE A 1 95 ? -30.757 3.483 6.121 1.00 40.50 95 ILE A C 1
ATOM 720 O O . ILE A 1 95 ? -31.853 2.927 6.142 1.00 40.50 95 ILE A O 1
ATOM 724 N N . ARG A 1 96 ? -30.606 4.715 5.630 1.00 28.22 96 ARG A N 1
ATOM 725 C CA . ARG A 1 96 ? -31.555 5.321 4.699 1.00 28.22 96 ARG A CA 1
ATOM 726 C C . ARG A 1 96 ? -30.950 5.186 3.317 1.00 28.22 96 ARG A C 1
ATOM 728 O O . ARG A 1 96 ? -30.023 5.907 2.968 1.00 28.22 96 ARG A O 1
ATOM 735 N N . ALA A 1 97 ? -31.502 4.283 2.516 1.00 37.25 97 ALA A N 1
ATOM 736 C CA . ALA A 1 97 ? -31.390 4.426 1.078 1.00 37.25 97 ALA A CA 1
ATOM 737 C C . ALA A 1 97 ? -32.139 5.714 0.709 1.00 37.25 97 ALA A C 1
ATOM 739 O O . ALA A 1 97 ? -33.365 5.728 0.720 1.00 37.25 97 ALA A O 1
ATOM 740 N N . ASN A 1 98 ? -31.423 6.812 0.461 1.00 24.88 98 ASN A N 1
ATOM 741 C CA . ASN A 1 98 ? -31.992 7.958 -0.233 1.00 24.88 98 ASN A CA 1
ATOM 742 C C . ASN A 1 98 ? -30.944 8.698 -1.061 1.00 24.88 98 ASN A C 1
ATOM 744 O O . ASN A 1 98 ? -29.841 9.020 -0.628 1.00 24.88 98 ASN A O 1
ATOM 748 N N . LYS A 1 99 ? -31.356 8.934 -2.301 1.00 40.75 99 LYS A N 1
ATOM 749 C CA . LYS A 1 99 ? -30.674 9.671 -3.353 1.00 40.75 99 LYS A CA 1
ATOM 750 C C . LYS A 1 99 ? -30.534 11.134 -2.896 1.00 40.75 99 LYS A C 1
ATOM 752 O O . LYS A 1 99 ? -31.543 11.791 -2.682 1.00 40.75 99 LYS A O 1
ATOM 757 N N . HIS A 1 100 ? -29.289 11.598 -2.778 1.00 38.16 100 HIS A N 1
ATOM 758 C CA . HIS A 1 100 ? -28.839 12.951 -2.399 1.00 38.16 100 HIS A CA 1
ATOM 759 C C . HIS A 1 100 ? -28.999 13.395 -0.928 1.00 38.16 100 HIS A C 1
ATOM 761 O O . HIS A 1 100 ? -30.102 13.594 -0.434 1.00 38.16 100 HIS A O 1
ATOM 767 N N . GLY A 1 101 ? -27.852 13.718 -0.307 1.00 38.75 101 GLY A N 1
ATOM 768 C CA . GLY A 1 101 ? -27.731 14.768 0.714 1.00 38.75 101 GLY A CA 1
ATOM 769 C C . GLY A 1 101 ? -27.387 14.326 2.143 1.00 38.75 101 GLY A C 1
ATOM 770 O O . GLY A 1 101 ? -28.237 13.792 2.840 1.00 38.75 101 GLY A O 1
ATOM 771 N N . SER A 1 102 ? -26.175 14.703 2.579 1.00 45.69 102 SER A N 1
ATOM 772 C CA . SER A 1 102 ? -25.714 14.927 3.965 1.00 45.69 102 SER A CA 1
ATOM 773 C C . SER A 1 102 ? -25.777 13.749 4.955 1.00 45.69 102 SER A C 1
ATOM 775 O O . SER A 1 102 ? -26.794 13.507 5.601 1.00 45.69 102 SER A O 1
ATOM 777 N N . GLY A 1 103 ? -24.648 13.060 5.144 1.00 33.06 103 GLY A N 1
ATOM 778 C CA . GLY A 1 103 ? -24.452 12.061 6.199 1.00 33.06 103 GLY A CA 1
ATOM 779 C C . GLY A 1 103 ? -23.018 12.105 6.732 1.00 33.06 103 GLY A C 1
ATOM 780 O O . GLY A 1 103 ? -22.097 12.258 5.941 1.00 33.06 103 GLY A O 1
ATOM 781 N N . ALA A 1 104 ? -22.905 12.043 8.064 1.00 41.03 104 ALA A N 1
ATOM 782 C CA . ALA A 1 104 ? -21.739 12.074 8.959 1.00 41.03 104 ALA A CA 1
ATOM 783 C C . ALA A 1 104 ? -20.328 12.232 8.347 1.00 41.03 104 ALA A C 1
ATOM 785 O O . ALA A 1 104 ? -19.879 11.421 7.542 1.00 41.03 104 ALA A O 1
ATOM 786 N N . LEU A 1 105 ? -19.601 13.251 8.823 1.00 38.81 105 LEU A N 1
ATOM 787 C CA . LEU A 1 105 ? -18.198 13.487 8.480 1.00 38.81 105 LEU A CA 1
ATOM 788 C C . LEU A 1 105 ? -17.354 12.296 8.955 1.00 38.81 105 LEU A C 1
ATOM 790 O O . LEU A 1 105 ? -17.226 12.069 10.157 1.00 38.81 105 LEU A O 1
ATOM 794 N N . ALA A 1 106 ? -16.807 11.536 8.011 1.00 43.78 106 ALA A N 1
ATOM 795 C CA . ALA A 1 106 ? -15.704 10.636 8.299 1.00 43.78 106 ALA A CA 1
ATOM 796 C C . ALA A 1 106 ? -14.482 11.477 8.695 1.00 43.78 106 ALA A C 1
ATOM 798 O O . ALA A 1 106 ? -14.204 12.499 8.062 1.00 43.78 106 ALA A O 1
ATOM 799 N N . GLU A 1 107 ? -13.755 11.061 9.729 1.00 48.12 107 GLU A N 1
ATOM 800 C CA . GLU A 1 107 ? -12.403 11.573 9.943 1.00 48.12 107 GLU A CA 1
ATOM 801 C C . GLU A 1 107 ? -11.524 10.983 8.832 1.00 48.12 107 GLU A C 1
ATOM 803 O O . GLU A 1 107 ? -11.466 9.764 8.652 1.00 48.12 107 GLU A O 1
ATOM 808 N N . LEU A 1 108 ? -10.933 11.868 8.026 1.00 47.38 108 LEU A N 1
ATOM 809 C CA . LEU A 1 108 ? -10.092 11.525 6.885 1.00 47.38 108 LEU A CA 1
ATOM 810 C C . LEU A 1 108 ? -8.653 11.895 7.232 1.00 47.38 108 LEU A C 1
ATOM 812 O O . LEU A 1 108 ? -8.342 13.077 7.374 1.00 47.38 108 LEU A O 1
ATOM 816 N N . SER A 1 109 ? -7.779 10.897 7.321 1.00 53.59 109 SER A N 1
ATOM 817 C CA . SER A 1 109 ? -6.331 11.119 7.323 1.00 53.59 109 SER A CA 1
ATOM 818 C C . SER A 1 109 ? -5.792 10.802 5.936 1.00 53.59 109 SER A C 1
ATOM 820 O O . SER A 1 109 ? -5.958 9.680 5.463 1.00 53.59 109 SER A O 1
ATOM 822 N N . THR A 1 110 ? -5.211 11.798 5.261 1.00 51.16 110 THR A N 1
ATOM 823 C CA . THR A 1 110 ? -4.659 11.664 3.902 1.00 51.16 110 THR A CA 1
ATOM 824 C C . THR A 1 110 ? -3.145 11.776 3.942 1.00 51.16 110 THR A C 1
ATOM 826 O O . THR A 1 110 ? -2.607 12.691 4.564 1.00 51.16 110 THR A O 1
ATOM 829 N N . GLN A 1 111 ? -2.466 10.895 3.212 1.00 66.50 111 GLN A N 1
ATOM 830 C CA . GLN A 1 111 ? -1.020 10.942 3.041 1.00 66.50 111 GLN A CA 1
ATOM 831 C C . GLN A 1 111 ? -0.612 10.689 1.590 1.00 66.50 111 GLN A C 1
ATOM 833 O O . GLN A 1 111 ? -1.272 9.953 0.852 1.00 66.50 111 GLN A O 1
ATOM 838 N N . SER A 1 112 ? 0.507 11.300 1.206 1.00 61.22 112 SER A N 1
ATOM 839 C CA . SER A 1 112 ? 1.155 11.132 -0.094 1.00 61.22 112 SER A CA 1
ATOM 840 C C . SER A 1 112 ? 2.632 10.826 0.129 1.00 61.22 112 SER A C 1
ATOM 842 O O . SER A 1 112 ? 3.256 11.425 1.007 1.00 61.22 112 SER A O 1
ATOM 844 N N . MET A 1 113 ? 3.181 9.894 -0.644 1.00 73.38 113 MET A N 1
ATOM 845 C CA . MET A 1 113 ? 4.572 9.452 -0.533 1.00 73.38 113 MET A CA 1
ATOM 846 C C . MET A 1 113 ? 5.118 9.006 -1.894 1.00 73.38 113 MET A C 1
ATOM 848 O O . MET A 1 113 ? 4.355 8.610 -2.776 1.00 73.38 113 MET A O 1
ATOM 852 N N . GLU A 1 114 ? 6.438 9.066 -2.054 1.00 66.44 114 GLU A N 1
ATOM 853 C CA . GLU A 1 114 ? 7.160 8.537 -3.212 1.00 66.44 114 GLU A CA 1
ATOM 854 C C . GLU A 1 114 ? 8.085 7.406 -2.761 1.00 66.44 114 GLU A C 1
ATOM 856 O O . GLU A 1 114 ? 8.815 7.562 -1.782 1.00 66.44 114 GLU A O 1
ATOM 861 N N . TRP A 1 115 ? 8.037 6.284 -3.480 1.00 75.69 115 TRP A N 1
ATOM 862 C CA . TRP A 1 115 ? 8.964 5.164 -3.344 1.00 75.69 115 TRP A CA 1
ATOM 863 C C . TRP A 1 115 ? 10.084 5.283 -4.392 1.00 75.69 115 TRP A C 1
ATOM 865 O O . TRP A 1 115 ? 9.804 5.664 -5.535 1.00 75.69 115 TRP A O 1
ATOM 875 N N . PRO A 1 116 ? 11.340 4.971 -4.027 1.00 62.22 116 PRO A N 1
ATOM 876 C CA . PRO A 1 116 ? 12.531 5.239 -4.819 1.00 62.22 116 PRO A CA 1
ATOM 877 C C . PRO A 1 116 ? 12.582 4.444 -6.124 1.00 62.22 116 PRO A C 1
ATOM 879 O O . PRO A 1 116 ? 11.888 3.442 -6.292 1.00 62.22 116 PRO A O 1
ATOM 882 N N . VAL A 1 117 ? 13.439 4.945 -7.022 1.00 51.91 117 VAL A N 1
ATOM 883 C CA . VAL A 1 117 ? 13.854 4.353 -8.307 1.00 51.91 117 VAL A CA 1
ATOM 884 C C . VAL A 1 117 ? 15.134 3.546 -8.133 1.00 51.91 117 VAL A C 1
ATOM 886 O O . VAL A 1 117 ? 16.015 4.033 -7.384 1.00 51.91 117 VAL A O 1
#

Foldseek 3Di:
DCPPDPDQQKDWAWADDPFKIKTKIKAWDQHNVANVQLRVVVNVVCVVPPDDPDPVVVVVSVVVSLVVCVVVPDDTWIKMKMKMWGHDPDDDPPPDPDDDDDDDDTDIDIDIDIRDD

InterPro domains:
  IPR000222 PPM-type phosphatase, divalent cation binding [PS01032] (22-30)
  IPR001932 PPM-type phosphatase-like domain [PF00481] (1-87)
  IPR001932 PPM-type phosphatase-like domain [PS51746] (1-117)
  IPR036457 PPM-type phosphatase-like domain superfamily [G3DSA:3.60.40.10] (1-114)
  IPR036457 PPM-type phosphatase-like domain superfamily [SSF81606] (1-88)

Sequence (117 aa):
MQGHRPTMEDAHVIHAEDTWGFFGIFDGHGGDQCSRFISKRISEELGKTGMPDTDKQVTDLACRLDKEVLDSNQPGGSTGTFVVVQAPKTTSPTIRANKHGSGALAELSTQSMEWPV

pLDDT: mean 82.44, std 20.71, range [24.88, 97.94]